Protein AF-A0A959B4S1-F1 (afdb_monomer)

Foldseek 3Di:
DDPVVVVVLVVCLVPDPDDNQLSVQLVVLVVVCVVVVPPQWDQDPNDTDDPVVSSVVSSCVRLPVLPPDPDDDDNDPPDDPPDPPPPPPPPPPPDD

Solvent-accessible surface area (backbone atoms only — not comparable to full-atom values): 6295 Å² total; per-residue (Å²): 134,67,72,66,56,58,55,51,53,50,52,52,67,69,70,49,91,65,63,69,66,58,57,51,17,47,53,49,24,53,52,49,49,60,73,67,61,45,88,73,55,42,80,54,97,94,37,81,46,69,54,66,67,64,50,51,53,36,25,44,57,60,63,46,65,80,87,75,57,102,60,94,74,66,87,52,102,81,59,54,96,84,64,89,64,86,74,81,73,79,78,75,82,74,85,126

Nearest PDB structures (foldseek):
  1xdv-assembly1_A  TM=2.823E-01  e=7.385E+00  Homo sapiens

Radius of gyration: 17.04 Å; Cα contacts (8 Å, |Δi|>4): 44; chains: 1; bounding box: 40×38×40 Å

Mean predicted aligned error: 12.59 Å

Sequence (96 aa):
MHPMILKNVGKIIERDSKDTTYKFALLRGVIDIIQENSPFIKIQEGKALIPCWLMVEKWLVYYYPIMGHASFIPQKNGEQIGRRGHLASLRLIVNI

Secondary structure (DSSP, 8-state):
--HHHHHHHHHHHHH-SS-HHHHHHHHHHHHHHHHTT-TT-EEETTEEE--HHHHHHHHHHHH--TTS-SS----STT--TT--S-----------

pLDDT: mean 72.62, std 18.61, range [32.12, 94.31]

Structure (mmCIF, N/CA/C/O backbone):
data_AF-A0A959B4S1-F1
#
_entry.id   AF-A0A959B4S1-F1
#
loop_
_atom_site.group_PDB
_atom_site.id
_atom_site.type_symbol
_atom_site.label_atom_id
_atom_site.label_alt_id
_atom_site.label_comp_id
_atom_site.label_asym_id
_atom_site.label_entity_id
_atom_site.label_seq_id
_atom_site.pdbx_PDB_ins_code
_atom_site.Cartn_x
_atom_site.Cartn_y
_atom_site.Cartn_z
_atom_site.occupancy
_atom_site.B_iso_or_equiv
_atom_site.auth_seq_id
_atom_site.auth_comp_id
_atom_site.auth_asym_id
_atom_site.auth_atom_id
_atom_site.pdbx_PDB_model_num
ATOM 1 N N . MET A 1 1 ? -9.707 18.683 6.843 1.00 55.25 1 MET A N 1
ATOM 2 C CA . MET A 1 1 ? -8.552 17.761 6.960 1.00 55.25 1 MET A CA 1
ATOM 3 C C . MET A 1 1 ? -7.603 18.315 8.022 1.00 55.25 1 MET A C 1
ATOM 5 O O . MET A 1 1 ? -7.305 19.499 7.963 1.00 55.25 1 MET A O 1
ATOM 9 N N . HIS A 1 2 ? -7.209 17.538 9.038 1.00 73.44 2 HIS A N 1
ATOM 10 C CA . HIS A 1 2 ? -6.478 18.070 10.200 1.00 73.44 2 HIS A CA 1
ATOM 11 C C . HIS A 1 2 ? -4.967 18.228 9.897 1.00 73.44 2 HIS A C 1
ATOM 13 O O . HIS A 1 2 ? -4.315 17.226 9.590 1.00 73.44 2 HIS A O 1
ATOM 19 N N . PRO A 1 3 ? -4.374 19.435 9.997 1.00 74.31 3 PRO A N 1
ATOM 20 C CA . PRO A 1 3 ? -3.004 19.724 9.536 1.00 74.31 3 PRO A CA 1
ATOM 21 C C . PRO A 1 3 ? -1.913 18.912 10.255 1.00 74.31 3 PRO A C 1
ATOM 23 O O . PRO A 1 3 ? -0.855 18.640 9.689 1.00 74.31 3 PRO A O 1
ATOM 26 N N . MET A 1 4 ? -2.183 18.446 11.479 1.00 76.50 4 MET A N 1
ATOM 27 C CA . MET A 1 4 ? -1.270 17.570 12.223 1.00 76.50 4 MET A CA 1
ATOM 28 C C . MET A 1 4 ? -1.062 16.209 11.534 1.00 76.50 4 MET A C 1
ATOM 30 O O . MET A 1 4 ? 0.014 15.628 11.642 1.00 76.50 4 MET A O 1
ATOM 34 N N . ILE A 1 5 ? -2.068 15.703 10.808 1.00 79.56 5 ILE A N 1
ATOM 35 C CA . ILE A 1 5 ? -2.002 14.388 10.150 1.00 79.56 5 ILE A CA 1
ATOM 36 C C . ILE A 1 5 ? -0.966 14.419 9.027 1.00 79.56 5 ILE A C 1
ATOM 38 O O . ILE A 1 5 ? -0.080 13.571 8.988 1.00 79.56 5 ILE A O 1
ATOM 42 N N . LEU A 1 6 ? -1.020 15.441 8.168 1.00 80.06 6 LEU A N 1
ATOM 43 C CA . LEU A 1 6 ? -0.065 15.615 7.070 1.00 80.06 6 LEU A CA 1
ATOM 44 C C . LEU A 1 6 ? 1.369 15.785 7.586 1.00 80.06 6 LEU A C 1
ATOM 46 O O . LEU A 1 6 ? 2.299 15.191 7.045 1.00 80.06 6 LEU A O 1
ATOM 50 N N . LYS A 1 7 ? 1.544 16.523 8.689 1.00 82.06 7 LYS A N 1
ATOM 51 C CA . LYS A 1 7 ? 2.846 16.682 9.352 1.00 82.06 7 LYS A CA 1
ATOM 52 C C . LYS A 1 7 ? 3.397 15.353 9.881 1.00 82.06 7 LYS A C 1
ATOM 54 O O . LYS A 1 7 ? 4.598 15.109 9.790 1.00 82.06 7 LYS A O 1
ATOM 59 N N . ASN A 1 8 ? 2.538 14.493 10.425 1.00 83.75 8 ASN A N 1
ATOM 60 C CA . ASN A 1 8 ? 2.940 13.179 10.926 1.00 83.75 8 ASN A CA 1
ATOM 61 C C . ASN A 1 8 ? 3.304 12.223 9.785 1.00 83.75 8 ASN A C 1
ATOM 63 O O . ASN A 1 8 ? 4.328 11.552 9.871 1.00 83.75 8 ASN A O 1
ATOM 67 N N . VAL A 1 9 ? 2.525 12.218 8.698 1.00 80.81 9 VAL A N 1
ATOM 68 C CA . VAL A 1 9 ? 2.837 11.444 7.485 1.00 80.81 9 VAL A CA 1
ATOM 69 C C . VAL A 1 9 ? 4.188 11.873 6.910 1.00 80.81 9 VAL A C 1
ATOM 71 O O . VAL A 1 9 ? 5.040 11.022 6.670 1.00 80.81 9 VAL A O 1
ATOM 74 N N . GLY A 1 10 ? 4.433 13.183 6.787 1.00 77.88 10 GLY A N 1
ATOM 75 C CA . GLY A 1 10 ? 5.718 13.711 6.320 1.00 77.88 10 GLY A CA 1
ATOM 76 C C . GLY A 1 10 ? 6.904 13.243 7.170 1.00 77.88 10 GLY A C 1
ATOM 77 O O . GLY A 1 10 ? 7.887 12.747 6.629 1.00 77.88 10 GLY A O 1
ATOM 78 N N . LYS A 1 11 ? 6.782 13.295 8.504 1.00 80.44 11 LYS A N 1
ATOM 79 C CA . LYS A 1 11 ? 7.830 12.813 9.424 1.00 80.44 11 LYS A CA 1
ATOM 80 C C . LYS A 1 11 ? 8.124 11.318 9.290 1.00 80.44 11 LYS A C 1
ATOM 82 O O . LYS A 1 11 ? 9.278 10.923 9.428 1.00 80.44 11 LYS A O 1
ATOM 87 N N . ILE A 1 12 ? 7.102 10.488 9.074 1.00 76.12 12 ILE A N 1
ATOM 88 C CA . ILE A 1 12 ? 7.275 9.039 8.881 1.00 76.12 12 ILE A CA 1
ATOM 89 C C . ILE A 1 12 ? 8.029 8.786 7.575 1.00 76.12 12 ILE A C 1
ATOM 91 O O . ILE A 1 12 ? 8.996 8.030 7.562 1.00 76.12 12 ILE A O 1
ATOM 95 N N . ILE A 1 13 ? 7.638 9.479 6.501 1.00 76.88 13 ILE A N 1
ATOM 96 C CA . ILE A 1 13 ? 8.305 9.373 5.200 1.00 76.88 13 ILE A CA 1
ATOM 97 C C . ILE A 1 13 ? 9.778 9.789 5.310 1.00 76.88 13 ILE A C 1
ATOM 99 O O . ILE A 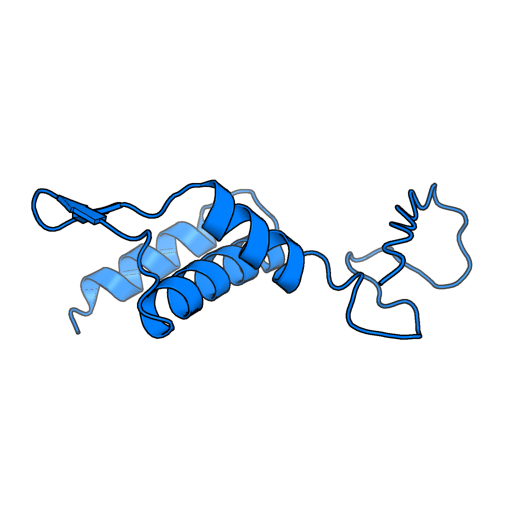1 13 ? 10.639 9.124 4.740 1.00 76.88 13 ILE A O 1
ATOM 103 N N . GLU A 1 14 ? 10.086 10.845 6.061 1.00 76.50 14 GLU A N 1
ATOM 104 C CA . GLU A 1 14 ? 11.446 11.376 6.204 1.00 76.50 14 GLU A CA 1
ATOM 105 C C . GLU A 1 14 ? 12.358 10.503 7.089 1.00 76.50 14 GLU A C 1
ATOM 107 O O . GLU A 1 14 ? 13.539 10.359 6.788 1.00 76.50 14 GLU A O 1
ATOM 112 N N . ARG A 1 15 ? 11.828 9.889 8.158 1.00 71.31 15 ARG A N 1
ATOM 113 C CA . ARG A 1 15 ? 12.624 9.112 9.136 1.00 71.31 15 ARG A CA 1
ATOM 114 C C . ARG A 1 15 ? 12.791 7.625 8.818 1.00 71.31 15 ARG A C 1
ATOM 116 O O . ARG A 1 15 ? 13.608 6.965 9.455 1.00 71.31 15 ARG A O 1
ATOM 123 N N . ASP A 1 16 ? 12.005 7.078 7.900 1.00 69.31 16 ASP A N 1
ATOM 124 C CA . ASP A 1 16 ? 12.068 5.659 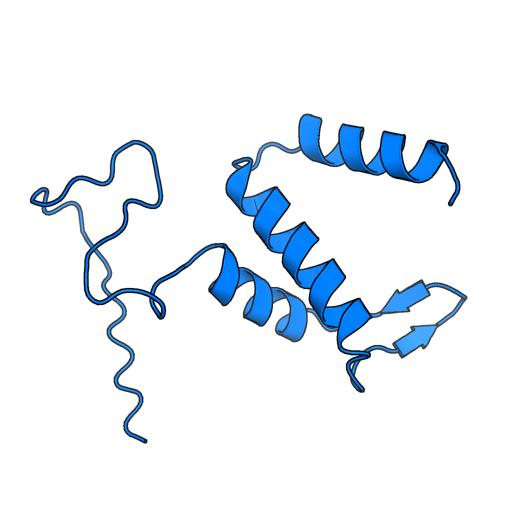7.537 1.00 69.31 16 ASP A CA 1
ATOM 125 C C . ASP A 1 16 ? 13.345 5.350 6.715 1.00 69.31 16 ASP A C 1
ATOM 127 O O . ASP A 1 16 ? 13.714 6.105 5.814 1.00 69.31 16 ASP A O 1
ATOM 131 N N . SER A 1 17 ? 14.030 4.243 7.023 1.00 64.62 17 SER A N 1
ATOM 132 C CA . SER A 1 17 ? 15.297 3.826 6.400 1.00 64.62 17 SER A CA 1
ATOM 133 C C . SER A 1 17 ? 15.155 3.215 4.999 1.00 64.62 17 SER A C 1
ATOM 135 O O . SER A 1 17 ? 16.163 2.897 4.366 1.00 64.62 17 SER A O 1
ATOM 137 N N . LYS A 1 18 ? 13.927 3.019 4.501 1.00 64.69 18 LYS A N 1
ATOM 138 C CA . LYS A 1 18 ? 13.659 2.481 3.159 1.00 64.69 18 LYS A CA 1
ATOM 139 C C . LYS A 1 18 ? 13.842 3.532 2.057 1.00 64.69 18 LYS A C 1
ATOM 141 O O . LYS A 1 18 ? 13.717 4.733 2.292 1.00 64.69 18 LYS A O 1
ATOM 146 N N . ASP A 1 19 ? 14.090 3.068 0.831 1.00 68.06 19 ASP A N 1
ATOM 147 C CA . ASP A 1 19 ? 14.180 3.922 -0.362 1.00 68.06 19 ASP A CA 1
ATOM 148 C C . ASP A 1 19 ? 12.865 4.711 -0.567 1.00 68.06 19 ASP A C 1
ATOM 150 O O . ASP A 1 19 ? 11.766 4.181 -0.380 1.00 68.06 19 ASP A O 1
ATOM 154 N N . THR A 1 20 ? 12.944 5.984 -0.970 1.00 69.25 20 THR A N 1
ATOM 155 C CA . THR A 1 20 ? 11.774 6.884 -1.061 1.00 69.25 20 THR A CA 1
ATOM 156 C C . THR A 1 20 ? 10.688 6.361 -2.017 1.00 69.25 20 THR A C 1
ATOM 158 O O . THR A 1 20 ? 9.498 6.506 -1.741 1.00 69.25 20 THR A O 1
ATOM 161 N N . THR A 1 21 ? 11.076 5.663 -3.090 1.00 69.31 21 THR A N 1
ATOM 162 C CA . THR A 1 21 ? 10.161 5.026 -4.056 1.00 69.31 21 THR A CA 1
ATOM 163 C C . THR A 1 21 ? 9.271 3.963 -3.406 1.00 69.31 21 THR A C 1
ATOM 165 O O . THR A 1 21 ? 8.087 3.870 -3.721 1.00 69.31 21 THR A O 1
ATOM 168 N N . TYR A 1 22 ? 9.803 3.206 -2.438 1.00 78.12 22 TYR A N 1
ATOM 169 C CA . TYR A 1 22 ? 9.046 2.197 -1.691 1.00 78.12 22 TYR A CA 1
ATOM 170 C C . TYR A 1 22 ? 7.939 2.843 -0.845 1.00 78.12 22 TYR A C 1
ATOM 172 O O . TYR A 1 22 ? 6.798 2.384 -0.840 1.00 78.12 22 TYR A O 1
ATOM 180 N N . LYS A 1 23 ? 8.258 3.956 -0.173 1.00 79.00 23 LYS A N 1
ATOM 181 C CA . LYS A 1 23 ? 7.311 4.693 0.680 1.00 79.00 23 LYS A CA 1
ATOM 182 C C . LYS A 1 23 ? 6.160 5.275 -0.137 1.00 79.00 23 LYS A C 1
ATOM 184 O O . LYS A 1 23 ? 5.005 5.180 0.272 1.00 79.00 23 LYS A O 1
ATOM 189 N N . PHE A 1 24 ? 6.467 5.837 -1.307 1.00 82.81 24 PHE A N 1
ATOM 190 C CA . PHE A 1 24 ? 5.446 6.378 -2.200 1.00 82.81 24 PHE A CA 1
ATOM 191 C C . PHE A 1 24 ? 4.563 5.291 -2.815 1.00 82.81 24 PHE A C 1
ATOM 193 O O . PHE A 1 24 ? 3.355 5.498 -2.905 1.00 82.81 24 PHE A O 1
ATOM 200 N N . ALA A 1 25 ? 5.121 4.128 -3.166 1.00 85.31 25 ALA A N 1
ATOM 201 C CA . ALA A 1 25 ? 4.342 2.994 -3.663 1.00 85.31 25 ALA A CA 1
ATOM 202 C C . ALA A 1 25 ? 3.317 2.502 -2.627 1.00 85.31 25 ALA A C 1
ATOM 204 O O . ALA A 1 25 ? 2.148 2.316 -2.958 1.00 85.31 25 ALA A O 1
ATOM 205 N N . LEU A 1 26 ? 3.726 2.362 -1.359 1.00 88.12 26 LEU A N 1
ATOM 206 C CA . LEU A 1 26 ? 2.814 1.980 -0.277 1.00 88.12 26 LEU A CA 1
ATOM 207 C C . LEU A 1 26 ? 1.748 3.046 -0.011 1.00 88.12 26 LEU A C 1
ATOM 209 O O . LEU A 1 26 ? 0.573 2.714 0.118 1.00 88.12 26 LEU A O 1
ATOM 213 N N . LEU A 1 27 ? 2.135 4.324 0.047 1.00 90.62 27 LEU A N 1
ATOM 214 C CA . LEU A 1 27 ? 1.180 5.412 0.262 1.00 90.62 27 LEU A CA 1
ATOM 215 C C . LEU A 1 27 ? 0.136 5.462 -0.859 1.00 90.62 27 LEU A C 1
ATOM 217 O O . LEU A 1 27 ? -1.055 5.578 -0.582 1.00 90.62 27 LEU A O 1
ATOM 221 N N . ARG A 1 28 ? 0.579 5.326 -2.114 1.00 90.06 28 ARG A N 1
ATOM 222 C CA . ARG A 1 28 ? -0.306 5.256 -3.277 1.00 90.06 28 ARG A CA 1
ATOM 223 C C . ARG A 1 28 ? -1.239 4.049 -3.199 1.00 90.06 28 ARG A C 1
ATOM 225 O O . ARG A 1 28 ? -2.441 4.216 -3.355 1.00 90.06 28 ARG A O 1
ATOM 232 N N . GLY A 1 29 ? -0.708 2.873 -2.862 1.00 91.88 29 GLY A N 1
ATOM 233 C CA . GLY A 1 29 ? -1.507 1.663 -2.677 1.00 91.88 29 GLY A CA 1
ATOM 234 C C . GLY A 1 29 ? -2.625 1.828 -1.649 1.00 91.88 29 GLY A C 1
ATOM 235 O O . GLY A 1 29 ? -3.760 1.451 -1.923 1.00 91.88 29 GLY A O 1
ATOM 236 N N . VAL A 1 30 ? -2.341 2.459 -0.505 1.00 92.19 30 VAL A N 1
ATOM 237 C CA . VAL A 1 30 ? -3.364 2.755 0.517 1.00 92.19 30 VAL A CA 1
ATOM 238 C C . VAL A 1 30 ? -4.428 3.705 -0.014 1.00 92.19 30 VAL A C 1
ATOM 240 O O . VAL A 1 30 ? -5.613 3.460 0.196 1.00 92.19 30 VAL A O 1
ATOM 243 N N . ILE A 1 31 ? -4.018 4.785 -0.683 1.00 91.94 31 ILE A N 1
ATOM 244 C CA . ILE A 1 31 ? -4.948 5.771 -1.242 1.00 91.94 31 ILE A CA 1
ATOM 245 C C . ILE A 1 31 ? -5.905 5.092 -2.225 1.00 91.94 31 ILE A C 1
ATOM 247 O O . ILE A 1 31 ? -7.111 5.297 -2.120 1.00 91.94 31 ILE A O 1
ATOM 251 N N . ASP A 1 32 ? -5.389 4.248 -3.115 1.00 93.06 32 ASP A N 1
ATOM 252 C CA . ASP A 1 32 ? -6.208 3.589 -4.131 1.00 93.06 32 ASP A CA 1
ATOM 253 C C . ASP A 1 32 ? -7.151 2.551 -3.527 1.00 93.06 32 ASP A C 1
ATOM 255 O O . ASP A 1 32 ? -8.329 2.540 -3.861 1.00 93.06 32 ASP A O 1
ATOM 259 N N . ILE A 1 33 ? -6.682 1.740 -2.571 1.00 93.25 33 ILE A N 1
ATOM 260 C CA . ILE A 1 33 ? -7.535 0.784 -1.844 1.00 93.25 33 ILE A CA 1
ATOM 261 C C . ILE A 1 33 ? -8.717 1.503 -1.174 1.00 93.25 33 ILE A C 1
ATOM 263 O O . ILE A 1 33 ? -9.846 1.011 -1.213 1.00 93.25 33 ILE A O 1
ATOM 267 N N . ILE A 1 34 ? -8.467 2.674 -0.577 1.00 91.06 34 ILE A N 1
ATOM 268 C CA . ILE A 1 34 ? -9.506 3.494 0.058 1.00 91.06 34 ILE A CA 1
ATOM 269 C C . ILE A 1 34 ? -1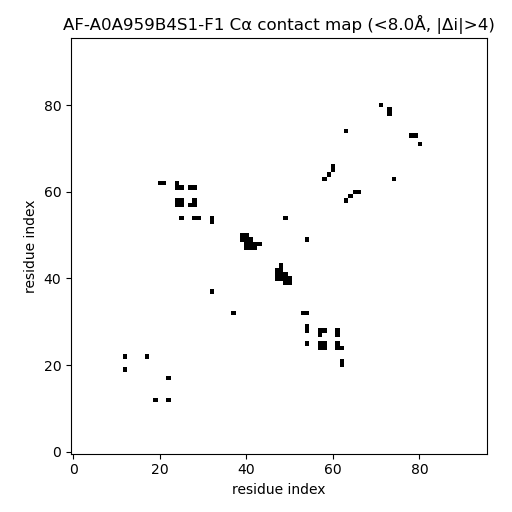0.459 4.085 -0.991 1.00 91.06 34 ILE A C 1
ATOM 271 O O . ILE A 1 34 ? -11.670 4.045 -0.786 1.00 91.06 34 ILE A O 1
ATOM 275 N N . GLN A 1 35 ? -9.945 4.622 -2.103 1.00 91.62 35 GLN A N 1
ATOM 276 C CA . GLN A 1 35 ? -10.771 5.217 -3.163 1.00 91.62 35 GLN A CA 1
ATOM 277 C C . GLN A 1 35 ? -11.642 4.188 -3.890 1.00 91.62 35 GLN A C 1
ATOM 279 O O . GLN A 1 35 ? -12.788 4.483 -4.220 1.00 91.62 35 GLN A O 1
ATOM 284 N N . GLU A 1 36 ? -11.127 2.976 -4.094 1.00 91.69 36 GLU A N 1
ATOM 285 C CA . GLU A 1 36 ? -11.853 1.852 -4.696 1.00 91.69 36 GLU A CA 1
ATOM 286 C C . GLU A 1 36 ? -12.953 1.301 -3.777 1.00 91.69 36 GLU A C 1
ATOM 288 O O . GLU A 1 36 ? -13.751 0.473 -4.209 1.00 91.69 36 GLU A O 1
ATOM 293 N N . ASN A 1 37 ? -13.008 1.757 -2.517 1.00 87.56 37 ASN A N 1
ATOM 294 C CA . ASN A 1 37 ? -13.937 1.285 -1.494 1.00 87.56 37 ASN A CA 1
ATOM 295 C C . ASN A 1 37 ? -13.979 -0.250 -1.432 1.00 87.56 37 ASN A C 1
ATOM 297 O O . ASN A 1 37 ? -15.041 -0.874 -1.498 1.00 87.56 37 ASN A O 1
ATOM 301 N N . SER A 1 38 ? -12.786 -0.853 -1.374 1.00 88.88 38 SER A N 1
ATOM 302 C CA . SER A 1 38 ? -12.624 -2.301 -1.458 1.00 88.88 38 SER A CA 1
ATOM 303 C C . SER A 1 38 ? -13.510 -3.021 -0.427 1.00 88.88 38 SER A C 1
ATOM 305 O O . SER A 1 38 ? -13.447 -2.697 0.765 1.00 88.88 38 SER A O 1
ATOM 307 N N . PRO A 1 39 ? -14.290 -4.042 -0.837 1.00 92.00 39 PRO A N 1
ATOM 308 C CA . PRO A 1 39 ? -15.222 -4.745 0.050 1.00 92.00 39 PRO A CA 1
ATOM 309 C C . PRO A 1 39 ? -14.514 -5.527 1.164 1.00 92.00 39 PRO A C 1
ATOM 311 O O . PRO A 1 39 ? -15.148 -6.004 2.103 1.00 92.00 39 PRO A O 1
ATOM 314 N N . PHE A 1 40 ? -13.193 -5.681 1.065 1.00 92.81 40 PHE A N 1
ATOM 315 C CA . PHE A 1 40 ? -12.382 -6.383 2.051 1.00 92.81 40 PHE A CA 1
ATOM 316 C C . PHE A 1 40 ? -11.874 -5.471 3.175 1.00 92.81 40 PHE A C 1
ATOM 318 O O . PHE A 1 40 ? -11.302 -5.974 4.146 1.00 92.81 40 PHE A O 1
ATOM 325 N N . ILE A 1 41 ? -12.072 -4.152 3.071 1.00 93.62 41 ILE A N 1
ATOM 326 C CA . ILE A 1 41 ? -11.761 -3.214 4.151 1.00 93.62 41 ILE A CA 1
ATOM 327 C C . ILE A 1 41 ? -12.825 -3.356 5.234 1.00 93.62 41 ILE A C 1
ATOM 329 O O . ILE A 1 41 ? -14.022 -3.253 4.974 1.00 93.62 41 ILE A O 1
ATOM 333 N N . LYS A 1 42 ? -12.385 -3.552 6.477 1.00 94.06 42 LYS A N 1
ATOM 334 C CA . LYS A 1 42 ? -13.280 -3.589 7.639 1.00 94.06 42 LYS A CA 1
ATOM 335 C C . LYS A 1 42 ? -13.045 -2.372 8.510 1.00 94.06 42 LYS A C 1
ATOM 337 O O . LYS A 1 42 ? -11.901 -2.022 8.777 1.00 94.06 42 LYS A O 1
ATOM 342 N N . ILE A 1 43 ? -14.115 -1.753 8.992 1.00 93.62 43 ILE A N 1
ATOM 343 C CA . ILE A 1 43 ? -14.014 -0.699 10.001 1.00 93.62 43 ILE A CA 1
ATOM 344 C C . ILE A 1 43 ? -14.242 -1.325 11.373 1.00 93.62 43 ILE A C 1
ATOM 346 O O . ILE A 1 43 ? -15.294 -1.909 11.623 1.00 93.62 43 ILE A O 1
ATOM 350 N N . GLN A 1 44 ? -13.260 -1.206 12.261 1.00 93.94 44 GLN A N 1
ATOM 351 C CA . GLN A 1 44 ? -13.350 -1.671 13.643 1.00 93.94 44 GLN A CA 1
ATOM 352 C C . GLN A 1 44 ? -12.784 -0.590 14.562 1.00 93.94 44 GLN A C 1
ATOM 354 O O . GLN A 1 44 ? -11.688 -0.093 14.322 1.00 93.94 44 GLN A O 1
ATOM 359 N N . GLU A 1 45 ? -13.542 -0.193 15.590 1.00 93.25 45 GLU A N 1
ATOM 360 C CA . GLU A 1 45 ? -13.114 0.819 16.577 1.00 93.25 45 GLU A CA 1
ATOM 361 C C . GLU A 1 45 ? -12.625 2.141 15.943 1.00 93.25 45 GLU A C 1
ATOM 363 O O . GLU A 1 45 ? -11.649 2.750 16.379 1.00 93.25 45 GLU A O 1
ATOM 368 N N . GLY A 1 46 ? -13.272 2.577 14.856 1.00 90.19 46 GLY A N 1
ATOM 369 C CA . GLY A 1 46 ? -12.880 3.789 14.126 1.00 90.19 46 GLY A CA 1
ATOM 370 C C . GLY A 1 46 ? -11.581 3.661 13.319 1.00 90.19 46 GLY A C 1
ATOM 371 O O . GLY A 1 46 ? -11.076 4.662 12.815 1.00 90.19 46 GLY A O 1
ATOM 372 N N . LYS A 1 47 ? -11.037 2.448 13.171 1.00 87.88 47 LYS A N 1
ATOM 373 C CA . LYS A 1 47 ? -9.855 2.149 12.355 1.00 87.88 47 LYS A CA 1
ATOM 374 C C . LYS A 1 47 ? -10.245 1.336 11.127 1.00 87.88 47 LYS A C 1
ATOM 376 O O . LYS A 1 47 ? -11.066 0.425 11.210 1.00 87.88 47 LYS A O 1
ATOM 381 N N . ALA A 1 48 ? -9.616 1.648 9.998 1.00 90.81 48 ALA A N 1
ATOM 382 C CA . ALA A 1 48 ? -9.709 0.843 8.789 1.00 90.81 48 ALA A CA 1
ATOM 383 C C . ALA A 1 48 ? -8.688 -0.300 8.849 1.00 90.81 48 ALA A C 1
ATOM 385 O O . ALA A 1 48 ? -7.480 -0.072 8.903 1.00 90.81 48 ALA A O 1
ATOM 386 N N . LEU A 1 49 ? -9.184 -1.531 8.841 1.00 93.94 49 LEU A N 1
ATOM 387 C CA . LEU A 1 49 ? -8.395 -2.744 8.720 1.00 93.94 49 LEU A CA 1
ATOM 388 C C . LEU A 1 49 ? -8.283 -3.091 7.240 1.00 93.94 49 LEU A C 1
ATOM 390 O O . LEU A 1 49 ? -9.253 -3.525 6.616 1.00 93.94 49 LEU A O 1
ATOM 394 N N . ILE A 1 50 ? -7.090 -2.883 6.693 1.00 93.06 50 ILE A N 1
ATOM 395 C CA . ILE A 1 50 ? -6.755 -3.246 5.319 1.00 93.06 50 ILE A CA 1
ATOM 396 C C . ILE A 1 50 ? -6.054 -4.609 5.354 1.00 93.06 50 ILE A C 1
ATOM 398 O O . ILE A 1 50 ? -5.023 -4.742 6.022 1.00 93.06 50 ILE A O 1
ATOM 402 N N . PRO A 1 51 ? -6.578 -5.630 4.658 1.00 94.19 51 PRO A N 1
ATOM 403 C CA . PRO A 1 51 ? -5.878 -6.894 4.503 1.00 94.19 51 PRO A CA 1
ATOM 404 C C . PRO A 1 51 ? -4.485 -6.705 3.887 1.00 94.19 51 PRO A C 1
ATOM 406 O O . PRO A 1 51 ? -4.333 -6.032 2.870 1.00 94.19 51 PRO A O 1
ATOM 409 N N . CYS A 1 52 ? -3.468 -7.340 4.477 1.00 92.75 52 CYS A N 1
ATOM 410 C CA . CYS A 1 52 ? -2.075 -7.207 4.030 1.00 92.75 52 CYS A CA 1
ATOM 411 C C . CYS A 1 52 ? -1.895 -7.574 2.546 1.00 92.75 52 CYS A C 1
ATOM 413 O O . CYS A 1 52 ? -1.168 -6.899 1.826 1.00 92.75 52 CYS A O 1
ATOM 415 N N . TRP A 1 53 ? -2.606 -8.598 2.067 1.00 94.31 53 TRP A N 1
ATOM 416 C CA . TRP A 1 53 ? -2.511 -9.050 0.679 1.00 94.31 53 TRP A CA 1
ATOM 417 C C . TRP A 1 53 ? -2.940 -7.976 -0.337 1.00 94.31 53 TRP A C 1
ATOM 419 O O . TRP A 1 53 ? -2.249 -7.806 -1.334 1.00 94.31 53 TRP A O 1
ATOM 429 N N . LEU A 1 54 ? -3.971 -7.168 -0.047 1.00 92.88 54 LEU A N 1
ATOM 430 C CA . LEU A 1 54 ? -4.368 -6.042 -0.912 1.00 92.88 54 LEU A CA 1
ATOM 431 C C . LEU A 1 54 ? -3.258 -4.997 -1.028 1.00 92.88 54 LEU A C 1
ATOM 433 O O . LEU A 1 54 ? -2.995 -4.450 -2.097 1.00 92.88 54 LEU A O 1
ATOM 437 N N . MET A 1 55 ? -2.591 -4.725 0.092 1.00 92.25 55 MET A N 1
ATOM 438 C CA . MET A 1 55 ? -1.468 -3.796 0.128 1.00 92.25 55 MET A CA 1
ATOM 439 C C . MET A 1 55 ? -0.273 -4.335 -0.668 1.00 92.25 55 MET A C 1
ATOM 441 O O . MET A 1 55 ? 0.367 -3.578 -1.395 1.00 92.25 55 MET A O 1
ATOM 445 N N . VAL A 1 56 ? 0.008 -5.638 -0.565 1.00 90.69 56 VAL A N 1
ATOM 446 C CA . VAL A 1 56 ? 1.075 -6.305 -1.326 1.00 90.69 56 VAL A CA 1
ATOM 447 C C . VAL A 1 56 ? 0.801 -6.252 -2.830 1.00 90.69 56 VAL A C 1
ATOM 449 O O . VAL A 1 56 ? 1.722 -5.962 -3.588 1.00 90.69 56 VAL A O 1
ATOM 452 N N . GLU A 1 57 ? -0.441 -6.460 -3.270 1.00 90.06 57 GLU A N 1
ATOM 453 C CA . GLU A 1 57 ? -0.817 -6.359 -4.688 1.00 90.06 57 GLU A CA 1
ATOM 454 C C . GLU A 1 57 ? -0.550 -4.960 -5.253 1.00 90.06 57 GLU A C 1
ATOM 456 O O . GLU A 1 57 ? 0.163 -4.817 -6.248 1.00 90.06 57 GLU A O 1
ATOM 461 N N . LYS A 1 58 ? -1.051 -3.906 -4.592 1.00 89.00 58 LYS A N 1
ATOM 462 C CA . LYS A 1 58 ? -0.795 -2.523 -5.027 1.00 89.00 58 LYS A CA 1
ATOM 463 C C . LYS A 1 58 ? 0.690 -2.177 -4.972 1.00 89.00 58 LYS A C 1
ATOM 465 O O . LYS A 1 58 ? 1.203 -1.505 -5.865 1.00 89.00 58 LYS A O 1
ATOM 470 N N . TRP A 1 59 ? 1.394 -2.647 -3.944 1.00 87.44 59 TRP A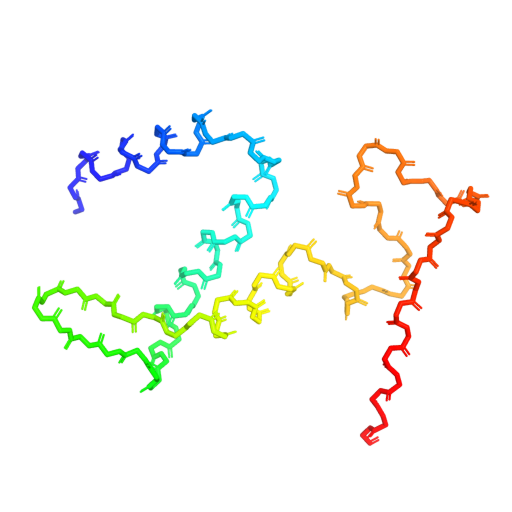 N 1
ATOM 471 C CA . TRP A 1 59 ? 2.832 -2.446 -3.828 1.00 87.44 59 TRP A CA 1
ATOM 472 C C . TRP A 1 59 ? 3.590 -3.079 -4.996 1.00 87.44 59 TRP A C 1
ATOM 474 O O . TRP A 1 59 ? 4.430 -2.404 -5.583 1.00 87.44 59 TRP A O 1
ATOM 484 N N . LEU A 1 60 ? 3.270 -4.321 -5.373 1.00 84.06 60 LEU A N 1
ATOM 485 C CA . LEU A 1 60 ? 3.877 -4.977 -6.532 1.00 84.06 60 LEU A CA 1
ATOM 486 C C . LEU A 1 60 ? 3.655 -4.156 -7.803 1.00 8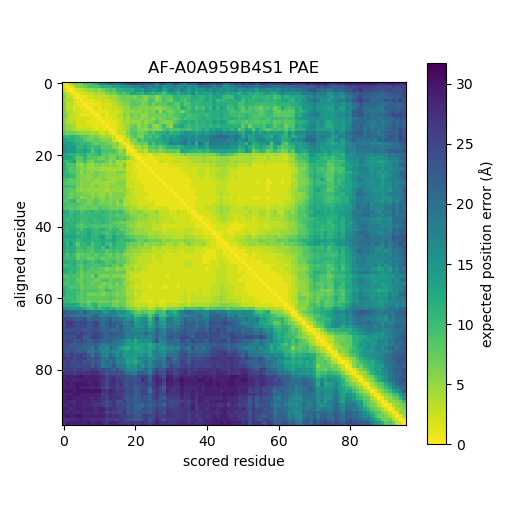4.06 60 LEU A C 1
ATOM 488 O O . LEU A 1 60 ? 4.610 -3.913 -8.527 1.00 84.06 60 LEU A O 1
ATOM 492 N N . VAL A 1 61 ? 2.439 -3.657 -8.030 1.00 82.62 61 VAL A N 1
ATOM 493 C CA . VAL A 1 61 ? 2.119 -2.833 -9.207 1.00 82.62 61 VAL A CA 1
ATOM 494 C C . VAL A 1 61 ? 2.908 -1.517 -9.234 1.00 82.62 61 VAL A C 1
ATOM 496 O O . VAL A 1 61 ? 3.398 -1.118 -10.290 1.00 82.62 61 VAL A O 1
ATOM 499 N N . TYR A 1 62 ? 3.043 -0.829 -8.096 1.00 81.75 62 TYR A N 1
ATOM 500 C CA . TYR A 1 62 ? 3.645 0.512 -8.047 1.00 81.75 62 TYR A CA 1
ATOM 501 C C . TYR A 1 62 ? 5.152 0.537 -7.836 1.00 81.75 62 TYR A C 1
ATOM 503 O O . TYR A 1 62 ? 5.815 1.461 -8.303 1.00 81.75 62 TYR A O 1
ATOM 511 N N . TYR A 1 63 ? 5.691 -0.435 -7.110 1.00 76.88 63 TYR A N 1
ATOM 512 C CA . TYR A 1 63 ? 7.124 -0.542 -6.866 1.00 76.88 63 TYR A CA 1
ATOM 513 C C . TYR A 1 63 ? 7.825 -1.356 -7.951 1.00 76.88 63 TYR A C 1
ATOM 515 O O . TYR A 1 63 ? 8.990 -1.105 -8.246 1.00 76.88 63 TYR A O 1
ATOM 523 N N . TYR A 1 64 ? 7.126 -2.327 -8.542 1.00 71.12 64 TYR A N 1
ATOM 524 C CA . TYR A 1 64 ? 7.688 -3.242 -9.521 1.00 71.12 64 TYR A CA 1
ATOM 525 C C . TYR A 1 64 ? 6.885 -3.151 -10.831 1.00 71.12 64 TYR A C 1
ATOM 527 O O . TYR A 1 64 ? 5.989 -3.957 -11.079 1.00 71.12 64 TYR A O 1
ATOM 535 N N . PRO A 1 65 ? 7.189 -2.183 -11.717 1.00 60.91 65 PRO A N 1
ATOM 536 C CA . PRO A 1 65 ? 6.510 -2.008 -13.001 1.00 60.91 65 PRO A CA 1
ATOM 537 C C . PRO A 1 65 ? 6.949 -3.069 -14.028 1.00 60.91 65 PRO A C 1
ATOM 539 O O . PRO A 1 65 ? 7.248 -2.764 -15.180 1.00 60.91 65 PRO A O 1
ATOM 542 N N . ILE A 1 66 ? 6.973 -4.340 -13.628 1.00 60.44 66 ILE A N 1
ATOM 543 C CA . ILE A 1 66 ? 7.238 -5.488 -14.506 1.00 60.44 66 ILE A CA 1
ATOM 544 C C . ILE A 1 66 ? 6.161 -5.705 -15.562 1.00 60.44 66 ILE A C 1
ATOM 546 O O . ILE A 1 66 ? 6.428 -6.352 -16.568 1.00 60.44 66 ILE A O 1
ATOM 550 N N . MET A 1 67 ? 4.961 -5.164 -15.346 1.00 51.81 67 MET A N 1
ATOM 551 C CA . MET A 1 67 ? 3.799 -5.412 -16.203 1.00 51.81 67 MET A CA 1
ATOM 552 C C . MET A 1 67 ? 3.470 -4.251 -17.156 1.00 51.81 67 MET A C 1
ATOM 554 O O . MET A 1 67 ? 2.482 -4.327 -17.877 1.00 51.81 67 MET A O 1
ATOM 558 N N . GLY A 1 68 ? 4.250 -3.161 -17.151 1.00 52.91 68 GLY A N 1
ATOM 559 C CA . GLY A 1 68 ? 3.834 -1.895 -17.773 1.00 52.91 68 GLY A CA 1
ATOM 560 C C . GLY A 1 68 ? 4.523 -1.497 -19.079 1.00 52.91 68 GLY A C 1
ATOM 561 O O . GLY A 1 68 ? 4.027 -0.603 -19.757 1.00 52.91 68 GLY A O 1
ATOM 562 N N . HIS A 1 69 ? 5.656 -2.103 -19.448 1.00 54.19 69 HIS A N 1
ATOM 563 C CA . HIS A 1 69 ? 6.425 -1.643 -20.608 1.00 54.19 69 HIS A CA 1
ATOM 564 C C . HIS A 1 69 ? 7.081 -2.783 -21.390 1.00 54.19 69 HIS A C 1
ATOM 566 O O . HIS A 1 69 ? 7.714 -3.668 -20.825 1.00 54.19 69 HIS A O 1
ATOM 572 N N . ALA A 1 70 ? 7.003 -2.697 -22.723 1.00 56.75 70 ALA A N 1
ATOM 573 C CA . ALA A 1 70 ? 7.749 -3.557 -23.648 1.00 56.75 70 ALA A CA 1
ATOM 574 C C . ALA A 1 70 ? 9.279 -3.345 -23.575 1.00 56.75 70 ALA A C 1
ATOM 576 O O . ALA A 1 70 ? 10.046 -4.158 -24.089 1.00 56.75 70 ALA A O 1
ATOM 577 N N . SER A 1 71 ? 9.718 -2.261 -22.929 1.00 54.41 71 SER A N 1
ATOM 578 C CA . SER A 1 71 ? 11.112 -1.836 -22.810 1.00 54.41 71 SER A CA 1
ATOM 579 C C . SER A 1 71 ? 11.547 -1.823 -21.345 1.00 54.41 71 SER A C 1
ATOM 581 O O . SER A 1 71 ? 10.780 -1.442 -20.466 1.00 54.41 71 SER A O 1
ATOM 583 N N . PHE A 1 72 ? 12.797 -2.206 -21.087 1.00 56.94 72 PHE A N 1
ATOM 584 C CA . PHE A 1 72 ? 13.397 -2.189 -19.753 1.00 56.94 72 PHE A CA 1
ATOM 585 C C . PHE A 1 72 ? 13.398 -0.776 -19.149 1.00 56.94 72 PHE A C 1
ATOM 587 O O . PHE A 1 72 ? 13.938 0.151 -19.755 1.00 56.94 72 PHE A O 1
ATOM 594 N N . ILE A 1 73 ? 12.839 -0.630 -17.945 1.00 58.97 73 ILE A N 1
ATOM 595 C CA . ILE A 1 73 ? 12.884 0.611 -17.167 1.00 58.97 73 ILE A CA 1
ATOM 596 C C . ILE A 1 73 ? 13.744 0.364 -15.9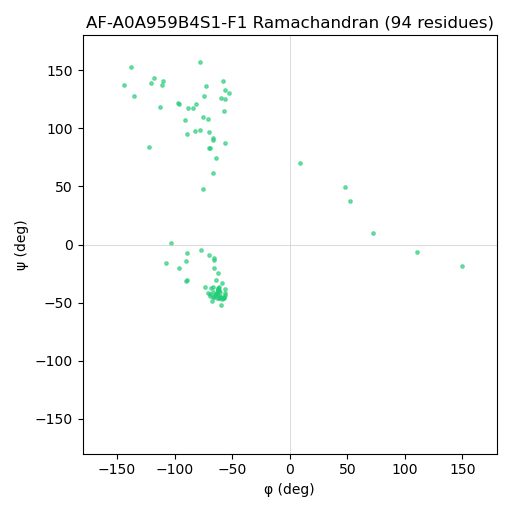26 1.00 58.97 73 ILE A C 1
ATOM 598 O O . ILE A 1 73 ? 13.357 -0.463 -15.099 1.00 58.97 73 ILE A O 1
ATOM 602 N N . PRO A 1 74 ? 14.865 1.083 -15.764 1.00 57.38 74 PRO A N 1
ATOM 603 C CA . PRO A 1 74 ? 15.680 1.037 -14.557 1.00 57.38 74 PRO A CA 1
ATOM 604 C C . PRO A 1 74 ? 14.887 1.387 -13.289 1.00 57.38 74 PRO A C 1
ATOM 606 O O . PRO A 1 74 ? 14.304 2.465 -13.203 1.00 57.38 74 PRO A O 1
ATOM 609 N N . GLN A 1 75 ? 14.898 0.508 -12.290 1.00 62.38 75 GLN A N 1
ATOM 610 C CA . GLN A 1 75 ? 14.188 0.666 -11.014 1.00 62.38 75 GLN A CA 1
ATOM 611 C C . GLN A 1 75 ? 15.068 1.223 -9.885 1.00 62.38 75 GLN A C 1
ATOM 613 O O . GLN A 1 75 ? 14.563 1.777 -8.908 1.00 62.38 75 GLN A O 1
ATOM 618 N N . LYS A 1 76 ? 16.396 1.119 -10.013 1.00 57.59 76 LYS A N 1
ATOM 619 C CA . LYS A 1 76 ? 17.370 1.657 -9.050 1.00 57.59 76 LYS A CA 1
ATOM 620 C C . LYS A 1 76 ? 18.538 2.327 -9.770 1.00 57.59 76 LYS A C 1
ATOM 622 O O . LYS A 1 76 ? 18.886 1.932 -10.882 1.00 57.59 76 LYS A O 1
ATOM 627 N N . ASN A 1 77 ? 19.167 3.308 -9.112 1.00 53.78 77 ASN A N 1
ATOM 628 C CA . ASN A 1 77 ? 20.409 3.962 -9.550 1.00 53.78 77 ASN A CA 1
ATOM 629 C C . ASN A 1 77 ? 21.515 2.906 -9.767 1.00 53.78 77 ASN A C 1
ATOM 631 O O . ASN A 1 77 ? 22.252 2.578 -8.841 1.00 53.78 77 ASN A O 1
ATOM 635 N N . GLY A 1 78 ? 21.588 2.316 -10.961 1.00 52.31 78 GLY A N 1
ATOM 636 C CA . GLY A 1 78 ? 22.494 1.206 -11.278 1.00 52.31 78 GLY A CA 1
ATOM 637 C C . GLY A 1 78 ? 21.968 0.233 -12.335 1.00 52.31 78 GLY A C 1
ATOM 638 O O . GLY A 1 78 ? 22.760 -0.478 -12.951 1.00 52.31 78 GLY A O 1
ATOM 639 N N . GLU A 1 79 ? 20.662 0.222 -12.593 1.00 57.56 79 GLU A N 1
ATOM 640 C CA . GLU A 1 79 ? 20.082 -0.585 -13.661 1.00 57.56 79 GLU A CA 1
ATOM 641 C C . GLU A 1 79 ? 20.369 0.059 -15.027 1.00 57.56 79 GLU A C 1
ATOM 643 O O . GLU A 1 79 ? 19.871 1.131 -15.357 1.00 57.56 79 GLU A O 1
ATOM 648 N N . GLN A 1 80 ? 21.237 -0.574 -15.817 1.00 55.41 80 GLN A N 1
ATOM 649 C CA . GLN A 1 80 ? 21.597 -0.134 -17.165 1.00 55.41 80 GLN A CA 1
ATOM 650 C C . GLN A 1 80 ? 21.256 -1.237 -18.161 1.00 55.41 80 GLN A C 1
ATOM 652 O O . GLN A 1 80 ? 21.529 -2.415 -17.910 1.00 55.41 80 GLN A O 1
ATOM 657 N N . ILE A 1 81 ? 20.712 -0.847 -19.315 1.00 47.97 81 ILE A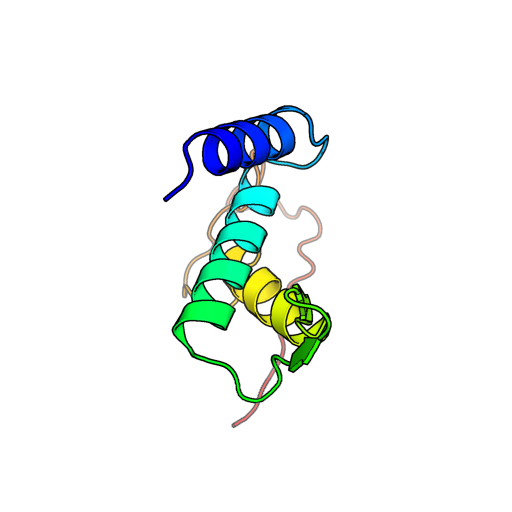 N 1
ATOM 658 C CA . ILE A 1 81 ? 20.530 -1.752 -20.451 1.00 47.97 81 ILE A CA 1
ATOM 659 C C . ILE A 1 81 ? 21.910 -2.324 -20.814 1.00 47.97 81 ILE A C 1
ATOM 661 O O . ILE A 1 81 ? 22.806 -1.584 -21.208 1.00 47.97 81 ILE A O 1
ATOM 665 N N . GLY A 1 82 ? 22.095 -3.638 -20.651 1.00 53.88 82 GLY A N 1
ATOM 666 C CA . GLY A 1 82 ? 23.286 -4.355 -21.128 1.00 53.88 82 GLY A CA 1
ATOM 667 C C . GLY A 1 82 ? 24.262 -4.883 -20.070 1.00 53.88 82 GLY A C 1
ATOM 668 O O . GLY A 1 82 ? 25.149 -5.658 -20.426 1.00 53.88 82 GLY A O 1
ATOM 669 N N . ARG A 1 83 ? 24.105 -4.579 -18.773 1.00 45.25 83 ARG A N 1
ATOM 670 C CA . ARG A 1 83 ? 24.854 -5.306 -17.727 1.00 45.25 83 ARG A CA 1
ATOM 671 C C . ARG A 1 83 ? 24.072 -6.546 -17.299 1.00 45.25 83 ARG A C 1
ATOM 673 O O . ARG A 1 83 ? 22.994 -6.429 -16.731 1.00 45.25 83 ARG A O 1
ATOM 680 N N . ARG A 1 84 ? 24.642 -7.742 -17.517 1.00 45.66 84 ARG A N 1
ATOM 681 C CA . ARG A 1 84 ? 24.196 -9.009 -16.894 1.00 45.66 84 ARG A CA 1
ATOM 682 C C . ARG A 1 84 ? 24.451 -8.980 -15.378 1.00 45.66 84 ARG A C 1
ATOM 684 O O . ARG A 1 84 ? 25.225 -9.770 -14.851 1.00 45.66 84 ARG A O 1
ATOM 691 N N . GLY A 1 85 ? 23.837 -8.052 -14.659 1.00 43.72 85 GLY A N 1
ATOM 692 C CA . GLY A 1 85 ? 23.665 -8.193 -13.221 1.00 43.72 85 GLY A CA 1
ATOM 693 C C . GLY A 1 85 ? 22.445 -9.069 -13.025 1.00 43.72 85 GLY A C 1
ATOM 694 O O . GLY A 1 85 ? 21.358 -8.544 -13.187 1.00 43.72 85 GLY A O 1
ATOM 695 N N . HIS A 1 86 ? 22.642 -10.378 -12.805 1.00 43.88 86 HIS A N 1
ATOM 696 C CA . HIS A 1 86 ? 21.647 -11.376 -12.367 1.00 43.88 86 HIS A CA 1
ATOM 697 C C . HIS A 1 86 ? 20.191 -10.863 -12.356 1.00 43.88 86 HIS A C 1
ATOM 699 O O . HIS A 1 86 ? 19.601 -10.633 -11.302 1.00 43.88 86 HIS A O 1
ATOM 705 N N . LEU A 1 87 ? 19.612 -10.641 -13.540 1.00 45.78 87 LEU A N 1
ATOM 706 C CA . LEU A 1 87 ? 18.217 -10.247 -13.650 1.00 45.78 87 LEU A CA 1
ATOM 707 C C . LEU A 1 87 ? 17.420 -11.526 -13.447 1.00 45.78 87 LEU A C 1
ATOM 709 O O . LEU A 1 87 ? 17.271 -12.328 -14.371 1.00 45.78 87 LEU A O 1
ATOM 713 N N . ALA A 1 88 ? 16.927 -11.723 -12.227 1.00 43.62 88 ALA A N 1
ATOM 714 C CA . ALA A 1 88 ? 15.798 -12.597 -11.964 1.00 43.62 88 ALA A CA 1
ATOM 715 C C . ALA A 1 88 ? 14.575 -12.000 -12.680 1.00 43.62 88 ALA A C 1
ATOM 717 O O . ALA A 1 88 ? 13.708 -11.376 -12.078 1.00 43.62 88 ALA A O 1
ATOM 718 N N . SER A 1 89 ? 14.546 -12.139 -14.006 1.00 43.62 89 SER A N 1
ATOM 719 C CA . SER A 1 89 ? 13.347 -11.957 -14.804 1.00 43.62 89 SER A CA 1
ATOM 720 C C . SER A 1 89 ? 12.414 -13.096 -14.412 1.00 43.62 89 SER A C 1
ATOM 722 O O . SER A 1 89 ? 12.504 -14.205 -14.938 1.00 43.62 89 SER A O 1
ATOM 724 N N . LEU A 1 90 ? 11.553 -12.850 -13.424 1.00 44.19 90 LEU A N 1
ATOM 725 C CA . LEU A 1 90 ? 10.395 -13.696 -13.167 1.00 44.19 90 LEU A CA 1
ATOM 726 C C . LEU A 1 90 ? 9.434 -13.491 -14.337 1.00 44.19 90 LEU A C 1
ATOM 728 O O . LEU A 1 90 ? 8.519 -12.674 -14.297 1.00 44.19 90 LEU A O 1
ATOM 732 N N . ARG A 1 91 ? 9.696 -14.219 -15.422 1.00 39.34 91 ARG A N 1
ATOM 733 C CA . ARG A 1 91 ? 8.778 -14.380 -16.541 1.00 39.34 91 ARG A CA 1
ATOM 734 C C . ARG A 1 91 ? 7.617 -15.237 -16.030 1.00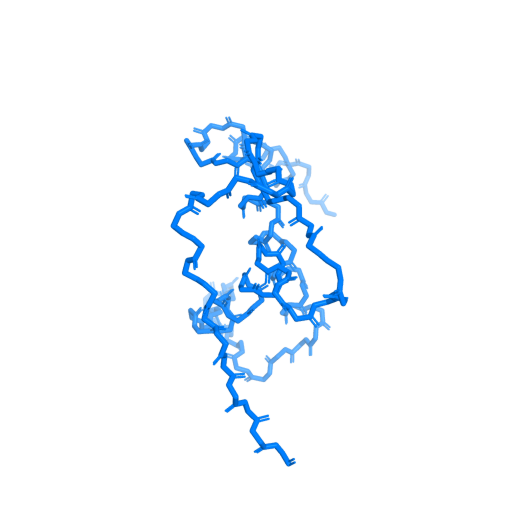 39.34 91 ARG A C 1
ATOM 736 O O . ARG A 1 91 ? 7.626 -16.456 -16.167 1.00 39.34 91 ARG A O 1
ATOM 743 N N . LEU A 1 92 ? 6.646 -14.610 -15.369 1.00 38.62 92 LEU A N 1
ATOM 744 C CA . LEU A 1 92 ? 5.361 -15.242 -15.092 1.00 38.62 92 LEU A CA 1
ATOM 745 C C . LEU A 1 92 ? 4.633 -15.356 -16.430 1.00 38.62 92 LEU A C 1
ATOM 747 O O . LEU A 1 92 ? 4.050 -14.398 -16.930 1.00 38.62 92 LEU A O 1
ATOM 751 N N . ILE A 1 93 ? 4.740 -16.535 -17.040 1.00 38.09 93 ILE A N 1
ATOM 752 C CA . ILE A 1 93 ? 3.857 -16.963 -18.119 1.00 38.09 93 ILE A CA 1
ATOM 753 C C . ILE A 1 93 ? 2.481 -17.128 -17.475 1.00 38.09 93 ILE A C 1
ATOM 755 O O . ILE A 1 93 ? 2.159 -18.184 -16.936 1.00 38.09 93 ILE A O 1
ATOM 759 N N . VAL A 1 94 ? 1.693 -16.059 -17.467 1.00 34.84 94 VAL A N 1
ATOM 760 C CA . VAL A 1 94 ? 0.250 -16.168 -17.275 1.00 34.84 94 VAL A CA 1
ATOM 761 C C . VAL A 1 94 ? -0.323 -16.335 -18.676 1.00 34.84 94 VAL A C 1
ATOM 763 O O . VAL A 1 94 ? -0.482 -15.363 -19.407 1.00 34.84 94 VAL A O 1
ATOM 766 N N . ASN A 1 95 ? -0.534 -17.589 -19.078 1.00 32.12 95 ASN A N 1
ATOM 767 C CA . ASN A 1 95 ? -1.399 -17.896 -20.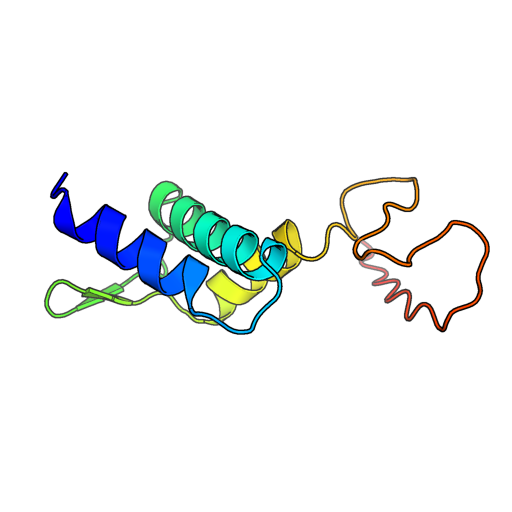213 1.00 32.12 95 ASN A CA 1
ATOM 768 C C . ASN A 1 95 ? -2.833 -17.606 -19.763 1.00 32.12 95 ASN A C 1
ATOM 770 O O . ASN A 1 95 ? -3.367 -18.335 -18.925 1.00 32.12 95 ASN A O 1
ATOM 774 N N . ILE A 1 96 ? -3.402 -16.521 -20.286 1.00 40.59 96 ILE A N 1
ATOM 775 C CA . ILE A 1 96 ? -4.852 -16.342 -20.399 1.00 40.59 96 ILE A CA 1
ATOM 776 C C . ILE A 1 96 ? -5.250 -16.892 -21.765 1.00 40.59 96 ILE A C 1
ATOM 778 O O . ILE A 1 96 ? -4.516 -16.585 -22.734 1.00 40.59 96 ILE A O 1
#